Protein AF-A0A355V324-F1 (afdb_monomer)

Solvent-accessible surface area (backbone atoms only — not comparable to full-atom values): 8819 Å² total; per-residue (Å²): 130,44,73,59,43,55,52,51,53,50,52,52,53,50,32,39,50,47,8,51,71,50,12,27,46,55,43,52,47,53,54,57,38,75,69,48,23,53,52,51,34,51,53,48,41,63,72,45,39,69,61,56,54,69,35,65,72,51,44,55,53,45,51,54,54,50,64,74,33,59,90,73,46,76,67,42,47,50,43,55,73,73,41,44,60,59,54,52,48,53,55,50,50,39,50,51,49,45,51,53,50,52,52,55,49,56,54,46,40,64,61,58,65,47,94,41,76,68,46,54,53,50,30,24,54,48,5,23,53,51,31,47,51,50,50,52,52,51,52,51,50,53,52,50,53,41,60,72,70,34,67,71,63,37,55,53,52,52,57,66,42,61,82,39,94,111

Mean predicted aligned error: 7.65 Å

Radius of gyration: 21.64 Å; Cα contacts (8 Å, |Δi|>4): 126; chains: 1; bounding box: 50×42×55 Å

Secondary structure (DSSP, 8-state):
--HHHHHHHHHHHHHHHHHHHHHHHHHHHHHHSHHHHHHHHHHHHHHHHHHHHTSHHHHHHHHHHHHTTTTS-HHHHHHHHTTHHHHHHHHHHHHHHHHHHHHHHHHHHHHHT---HHHHHHHHHHHHHHHHHHHHHHHHHHHHHHHHH-THHHHHHHHHHTT---

Foldseek 3Di:
DAPVQVVVVVLLVVLLVQLLVCFQLNLLCVCCDDPNVLVVLVVCCVVCVVVVCPDPVLVVVLVVVLVVQPPPDPVSVVCVVVVVSSVVSSVVSSVVSSVVSVVVSVVVNVVLPPPDPVSSVNRSVNSSVSSNVVVVVVVVVVLVVQVVVDDPSVVVVVVSCVVPPD

Structure (mmCIF, N/CA/C/O backbone):
data_AF-A0A355V324-F1
#
_entry.id   AF-A0A355V324-F1
#
loop_
_atom_site.group_PDB
_atom_site.id
_atom_site.type_symbol
_atom_site.label_atom_id
_atom_site.label_alt_id
_atom_site.label_comp_id
_atom_site.label_asym_id
_atom_site.label_entity_id
_atom_site.label_seq_id
_atom_site.pdbx_PDB_ins_code
_atom_site.Cartn_x
_atom_site.Cartn_y
_atom_site.Cartn_z
_atom_site.occupancy
_atom_site.B_iso_or_equiv
_atom_site.auth_seq_id
_atom_site.auth_comp_id
_atom_site.auth_asym_id
_atom_site.auth_atom_id
_atom_site.pdbx_PDB_model_num
ATOM 1 N N . MET A 1 1 ? -23.573 -24.117 7.377 1.00 56.84 1 MET A N 1
ATOM 2 C CA . MET A 1 1 ? -22.329 -23.333 7.448 1.00 56.84 1 MET A CA 1
ATOM 3 C C . MET A 1 1 ? -21.167 -24.292 7.349 1.00 56.84 1 MET A C 1
ATOM 5 O O . MET A 1 1 ? -21.035 -25.165 8.202 1.00 56.84 1 MET A O 1
ATOM 9 N N . ILE A 1 2 ? -20.413 -24.191 6.265 1.00 72.75 2 ILE A N 1
ATOM 10 C CA . ILE A 1 2 ? -19.230 -25.010 5.983 1.00 72.75 2 ILE A CA 1
ATOM 11 C C . ILE A 1 2 ? -18.059 -24.482 6.836 1.00 72.75 2 ILE A C 1
ATOM 13 O O . ILE A 1 2 ? -18.138 -23.403 7.424 1.00 72.75 2 ILE A O 1
ATOM 17 N N . THR A 1 3 ? -16.967 -25.239 6.953 1.00 78.88 3 THR A N 1
ATOM 18 C CA . THR A 1 3 ? -15.731 -24.805 7.633 1.00 78.88 3 THR A CA 1
ATOM 19 C C . THR A 1 3 ? -15.233 -23.439 7.146 1.00 78.88 3 THR A C 1
ATOM 21 O O . THR A 1 3 ? -14.775 -22.642 7.962 1.00 78.88 3 THR A O 1
ATOM 24 N N . ALA A 1 4 ? -15.389 -23.137 5.853 1.00 79.50 4 ALA A N 1
ATOM 25 C CA . ALA A 1 4 ? -15.065 -21.841 5.260 1.00 79.50 4 ALA A CA 1
ATOM 26 C C . ALA A 1 4 ? -15.835 -20.675 5.913 1.00 79.50 4 ALA A C 1
ATOM 28 O O . ALA A 1 4 ? -15.221 -19.668 6.265 1.00 79.50 4 ALA A O 1
ATOM 29 N N . ASP A 1 5 ? -17.138 -20.836 6.173 1.00 82.56 5 ASP A N 1
ATOM 30 C CA . ASP A 1 5 ? -17.966 -19.802 6.810 1.00 82.56 5 ASP A CA 1
ATOM 31 C C . ASP A 1 5 ? -17.484 -19.500 8.238 1.00 82.56 5 ASP A C 1
ATOM 33 O O . ASP A 1 5 ? -17.409 -18.344 8.651 1.00 82.56 5 ASP A O 1
ATOM 37 N N . TRP A 1 6 ? -17.113 -20.535 9.001 1.00 86.19 6 TRP A N 1
ATOM 38 C CA . TRP A 1 6 ? -16.581 -20.370 10.359 1.00 86.19 6 TRP A CA 1
ATOM 39 C C . TRP A 1 6 ? -15.217 -19.680 10.373 1.00 86.19 6 TRP A C 1
ATOM 41 O O . TRP A 1 6 ? -14.966 -18.837 11.235 1.00 86.19 6 TRP A O 1
ATOM 51 N N . VAL A 1 7 ? -14.350 -20.001 9.408 1.00 87.00 7 VAL A N 1
ATOM 52 C CA . VAL A 1 7 ? -13.056 -19.325 9.243 1.00 87.00 7 VAL A CA 1
ATOM 53 C C . VAL A 1 7 ? -13.263 -17.856 8.872 1.00 87.00 7 VAL A C 1
ATOM 55 O O . VAL A 1 7 ? -12.624 -16.989 9.468 1.00 87.00 7 VAL A O 1
ATOM 58 N N . ALA A 1 8 ? -14.185 -17.558 7.953 1.00 87.50 8 ALA A N 1
ATOM 59 C CA . ALA A 1 8 ? -14.510 -16.192 7.552 1.00 87.50 8 ALA A CA 1
ATOM 60 C C . ALA A 1 8 ? -15.052 -15.367 8.729 1.00 87.50 8 ALA A C 1
ATOM 62 O O . ALA A 1 8 ? -14.525 -14.294 9.023 1.00 87.50 8 ALA A O 1
ATOM 63 N N . VAL A 1 9 ? -16.040 -15.890 9.464 1.00 91.31 9 VAL A N 1
ATOM 64 C CA . VAL A 1 9 ? -16.595 -15.227 10.658 1.00 91.31 9 VAL A CA 1
ATOM 65 C C . VAL A 1 9 ? -15.519 -15.021 11.725 1.00 91.31 9 VAL A C 1
ATOM 67 O O . VAL A 1 9 ? -15.433 -13.938 12.306 1.00 91.31 9 VAL A O 1
ATOM 70 N N . GLY A 1 10 ? -14.663 -16.022 11.955 1.00 92.56 10 GLY A N 1
ATOM 71 C CA . GLY A 1 10 ? -13.546 -15.925 12.892 1.00 92.56 10 GLY A CA 1
ATOM 72 C C . GLY A 1 10 ? -12.546 -14.830 12.514 1.00 92.56 10 GLY A C 1
ATOM 73 O O . GLY A 1 10 ? -12.170 -14.023 13.365 1.00 92.56 10 GLY A O 1
ATOM 74 N N . LEU A 1 11 ? -12.157 -14.750 11.236 1.00 92.06 11 LEU A N 1
ATOM 75 C CA . LEU A 1 11 ? -11.263 -13.707 10.725 1.00 92.06 11 LEU A CA 1
ATOM 76 C C . LEU A 1 11 ? -11.886 -12.316 10.832 1.00 92.06 11 LEU A C 1
ATOM 78 O O . LEU A 1 11 ? -11.222 -11.388 11.293 1.00 92.06 11 LEU A O 1
ATOM 82 N N . VAL A 1 12 ? -13.159 -12.171 10.461 1.00 93.62 12 VAL A N 1
ATOM 83 C CA . VAL A 1 12 ? -13.884 -10.902 10.592 1.00 93.62 12 VAL A CA 1
ATOM 84 C C . VAL A 1 12 ? -13.916 -10.468 12.056 1.00 93.62 12 VAL A C 1
ATOM 86 O O . VAL A 1 12 ? -13.481 -9.362 12.371 1.00 93.62 12 VAL A O 1
ATOM 89 N N . ALA A 1 13 ? -14.345 -11.339 12.972 1.00 94.31 13 ALA A N 1
ATOM 90 C CA . ALA A 1 13 ? -14.389 -11.023 14.398 1.00 94.31 13 ALA A CA 1
ATOM 91 C C . ALA A 1 13 ? -13.006 -10.631 14.946 1.00 94.31 13 ALA A C 1
ATOM 93 O O . ALA A 1 13 ? -12.885 -9.627 15.652 1.00 94.31 13 ALA A O 1
ATOM 94 N N . LEU A 1 14 ? -11.955 -11.369 14.573 1.00 94.44 14 LEU A N 1
ATOM 95 C CA . LEU A 1 14 ? -10.579 -11.079 14.970 1.00 94.44 14 LEU A CA 1
ATOM 96 C C . LEU A 1 14 ? -10.130 -9.691 14.496 1.00 94.44 14 LEU A C 1
ATOM 98 O O . LEU A 1 14 ? -9.647 -8.898 15.302 1.00 94.44 14 LEU A O 1
ATOM 102 N N . PHE A 1 15 ? -10.299 -9.371 13.212 1.00 93.88 15 PHE A N 1
ATOM 103 C CA . PHE A 1 15 ? -9.863 -8.086 12.657 1.00 93.88 15 PHE A CA 1
ATOM 104 C C . PHE A 1 15 ? -10.665 -6.908 13.216 1.00 93.88 15 PHE A C 1
ATOM 106 O O . PHE A 1 15 ? -10.084 -5.861 13.500 1.00 93.88 15 PHE A O 1
ATOM 113 N N . LEU A 1 16 ? -11.969 -7.075 13.449 1.00 93.31 16 LEU A N 1
ATOM 114 C CA . LEU A 1 16 ? -12.787 -6.042 14.091 1.00 93.31 16 LEU A CA 1
ATOM 115 C C . LEU A 1 16 ? -12.335 -5.789 15.539 1.00 93.31 16 LEU A C 1
ATOM 117 O O . LEU A 1 16 ? -12.204 -4.632 15.945 1.00 93.31 16 LEU A O 1
ATOM 121 N N . LEU A 1 17 ? -12.032 -6.844 16.306 1.00 93.31 17 LEU A N 1
ATOM 122 C CA . LEU A 1 17 ? -11.484 -6.717 17.661 1.00 93.31 17 LEU A CA 1
ATOM 123 C C . LEU A 1 17 ? -10.104 -6.053 17.658 1.00 93.31 17 LEU A C 1
ATOM 125 O O . LEU A 1 17 ? -9.855 -5.155 18.464 1.00 93.31 17 LEU A O 1
ATOM 129 N N . LEU A 1 18 ? -9.226 -6.430 16.726 1.00 91.06 18 LEU A N 1
ATOM 130 C CA . LEU A 1 18 ? -7.929 -5.775 16.547 1.00 91.06 18 LEU A CA 1
ATOM 131 C C . LEU A 1 18 ? -8.098 -4.287 16.220 1.00 91.06 18 LEU A C 1
ATOM 133 O O . LEU A 1 18 ? -7.408 -3.460 16.814 1.00 91.06 18 LEU A O 1
ATOM 137 N N . GLY A 1 19 ? -9.059 -3.930 15.367 1.00 89.50 19 GLY A N 1
ATOM 138 C CA . GLY A 1 19 ? -9.395 -2.540 15.066 1.00 89.50 19 GLY A CA 1
ATOM 139 C C . GLY A 1 19 ? -9.897 -1.754 16.279 1.00 89.50 19 GLY A C 1
ATOM 140 O O . GLY A 1 19 ? -9.465 -0.619 16.489 1.00 89.50 19 GLY A O 1
ATOM 141 N N . LEU A 1 20 ? -10.737 -2.362 17.125 1.00 89.62 20 LEU A N 1
ATOM 142 C CA . LEU A 1 20 ? -11.219 -1.754 18.374 1.00 89.62 20 LEU A CA 1
ATOM 143 C C . LEU A 1 20 ? -10.098 -1.529 19.398 1.00 89.62 20 LEU A C 1
ATOM 145 O O . LEU A 1 20 ? -10.092 -0.503 20.084 1.00 89.62 20 LEU A O 1
ATOM 149 N N . ILE A 1 21 ? -9.183 -2.493 19.533 1.00 88.44 21 ILE A N 1
ATOM 150 C CA . ILE A 1 21 ? -8.107 -2.469 20.536 1.00 88.44 21 ILE A CA 1
ATOM 151 C C . ILE A 1 21 ? -6.963 -1.558 20.087 1.00 88.44 21 ILE A C 1
ATOM 153 O O . ILE A 1 21 ? -6.483 -0.732 20.866 1.00 88.44 21 ILE A O 1
ATOM 157 N N . ALA A 1 22 ? -6.514 -1.695 18.839 1.00 87.38 22 ALA A N 1
ATOM 158 C CA . ALA A 1 22 ? -5.426 -0.890 18.301 1.00 87.38 22 ALA A CA 1
ATOM 159 C C . ALA A 1 22 ? -5.867 0.564 18.075 1.00 87.38 22 ALA A C 1
ATOM 161 O O . ALA A 1 22 ? -5.101 1.494 18.343 1.00 87.38 22 ALA A O 1
ATOM 162 N N . GLY A 1 23 ? -7.102 0.764 17.607 1.00 86.25 23 GLY A N 1
ATOM 163 C CA . GLY A 1 23 ? -7.561 2.047 17.092 1.00 86.25 23 GLY A CA 1
ATOM 164 C C . GLY A 1 23 ? -6.866 2.436 15.780 1.00 86.25 23 GLY A C 1
ATOM 165 O O . GLY A 1 23 ? -5.948 1.771 15.295 1.00 86.25 23 GLY A O 1
ATOM 166 N N . PHE A 1 24 ? -7.307 3.545 15.201 1.00 84.81 24 PHE A N 1
ATOM 167 C CA . PHE A 1 24 ? -6.859 4.058 13.912 1.00 84.81 24 PHE A CA 1
ATOM 168 C C . PHE A 1 24 ? -5.401 4.511 13.925 1.00 84.81 24 PHE A C 1
ATOM 170 O O . PHE A 1 24 ? -4.623 4.051 13.098 1.00 84.81 24 PHE A O 1
ATOM 177 N N . GLY A 1 25 ? -4.993 5.357 14.875 1.00 80.62 25 GLY A N 1
ATOM 178 C CA . GLY A 1 25 ? -3.637 5.917 14.895 1.00 80.62 25 GLY A CA 1
ATOM 179 C C . GLY A 1 25 ? -2.544 4.851 15.027 1.00 80.62 25 GLY A C 1
ATOM 180 O O . GLY A 1 25 ? -1.582 4.835 14.254 1.00 80.62 25 GLY A O 1
ATOM 181 N N . ARG A 1 26 ? -2.698 3.907 15.971 1.00 82.50 26 ARG A N 1
ATOM 182 C CA . ARG A 1 26 ? -1.733 2.802 16.134 1.00 82.50 26 ARG A CA 1
ATOM 183 C C . ARG A 1 26 ? -1.847 1.779 15.009 1.00 82.50 26 ARG A C 1
ATOM 185 O O . ARG A 1 26 ? -0.813 1.303 14.551 1.00 82.50 26 ARG A O 1
ATOM 192 N N . GLY A 1 27 ? -3.064 1.474 14.551 1.00 84.31 27 GLY A N 1
ATOM 193 C CA . GLY A 1 27 ? -3.297 0.586 13.412 1.00 84.31 27 GLY A CA 1
ATOM 194 C C . GLY A 1 27 ? -2.612 1.091 12.147 1.00 84.31 27 GLY A C 1
ATOM 195 O O . GLY A 1 27 ? -1.829 0.373 11.532 1.00 84.31 27 GLY A O 1
ATOM 196 N N . LEU A 1 28 ? -2.809 2.366 11.810 1.00 82.31 28 LEU A N 1
ATOM 197 C CA . LEU A 1 28 ? -2.179 2.980 10.651 1.00 82.31 28 LEU A CA 1
ATOM 198 C C . LEU A 1 28 ? -0.656 2.981 10.789 1.00 82.31 28 LEU A C 1
ATOM 200 O O . LEU A 1 28 ? 0.034 2.611 9.842 1.00 82.31 28 LEU A O 1
ATOM 204 N N . LYS A 1 29 ? -0.116 3.317 11.970 1.00 79.31 29 LYS A N 1
ATOM 205 C CA . LYS A 1 29 ? 1.328 3.220 12.234 1.00 79.31 29 LYS A CA 1
ATOM 206 C C . LYS A 1 29 ? 1.843 1.795 12.022 1.00 79.31 29 LYS A C 1
ATOM 208 O O . LYS A 1 29 ? 2.904 1.629 11.435 1.00 79.31 29 LYS A O 1
ATOM 213 N N . PHE A 1 30 ? 1.116 0.772 12.462 1.00 82.69 30 PHE A N 1
ATOM 214 C CA . PHE A 1 30 ? 1.503 -0.622 12.246 1.00 82.69 30 PHE A CA 1
ATOM 215 C C . PHE A 1 30 ? 1.580 -0.965 10.752 1.00 82.69 30 PHE A C 1
ATOM 217 O O . PHE A 1 30 ? 2.636 -1.383 10.289 1.00 82.69 30 PHE A O 1
ATOM 224 N N . PHE A 1 31 ? 0.521 -0.691 9.983 1.00 78.94 31 PHE A N 1
ATOM 225 C CA . PHE A 1 31 ? 0.494 -0.982 8.544 1.00 78.94 31 PHE A CA 1
ATOM 226 C C . PHE A 1 31 ? 1.554 -0.213 7.751 1.00 78.94 31 PHE A C 1
ATOM 228 O O . PHE A 1 31 ? 2.051 -0.692 6.740 1.00 78.94 31 PHE A O 1
ATOM 235 N N . THR A 1 32 ? 1.927 0.978 8.204 1.00 76.81 32 THR A N 1
ATOM 236 C CA . THR A 1 32 ? 2.808 1.873 7.443 1.00 76.81 32 THR A CA 1
ATOM 237 C C . THR A 1 32 ? 4.254 1.913 7.926 1.00 76.81 32 THR A C 1
ATOM 239 O O . THR A 1 32 ? 5.102 2.494 7.236 1.00 76.81 32 THR A O 1
ATOM 242 N N . SER A 1 33 ? 4.553 1.292 9.070 1.00 74.69 33 SER A N 1
ATOM 243 C CA . SER A 1 33 ? 5.902 1.199 9.630 1.00 74.69 33 SER A CA 1
ATOM 244 C C . SER A 1 33 ? 6.585 -0.124 9.284 1.00 74.69 33 SER A C 1
ATOM 246 O O . SER A 1 33 ? 5.945 -1.130 8.974 1.00 74.69 33 SER A O 1
ATOM 248 N N . GLY A 1 34 ? 7.920 -0.103 9.323 1.00 79.12 34 GLY A N 1
ATOM 249 C CA . GLY A 1 34 ? 8.759 -1.281 9.119 1.00 79.12 34 GLY A CA 1
ATOM 250 C C . GLY A 1 34 ? 8.519 -1.986 7.782 1.00 79.12 34 GLY A C 1
ATOM 251 O O . GLY A 1 34 ? 8.327 -1.351 6.743 1.00 79.12 34 GLY A O 1
ATOM 252 N N . ILE A 1 35 ? 8.542 -3.319 7.834 1.00 83.56 35 ILE A N 1
ATOM 253 C CA . ILE A 1 35 ? 8.449 -4.202 6.664 1.00 83.56 35 ILE A CA 1
ATOM 254 C C . ILE A 1 35 ? 7.056 -4.137 6.019 1.00 83.56 35 ILE A C 1
ATOM 256 O O . ILE A 1 35 ? 6.952 -4.137 4.795 1.00 83.56 35 ILE A O 1
ATOM 260 N N . PHE A 1 36 ? 5.985 -4.009 6.811 1.00 81.31 36 PHE A N 1
ATOM 261 C CA . PHE A 1 36 ? 4.620 -3.921 6.279 1.00 81.31 36 PHE A CA 1
ATOM 262 C C . PHE A 1 36 ? 4.435 -2.693 5.391 1.00 81.31 36 PHE A C 1
ATOM 264 O O . PHE A 1 36 ? 3.920 -2.819 4.284 1.00 81.31 36 PHE A O 1
ATOM 271 N N . GLY A 1 37 ? 4.942 -1.531 5.813 1.00 82.81 37 GLY A N 1
ATOM 272 C CA . GLY A 1 37 ? 4.879 -0.323 4.991 1.00 82.81 37 GLY A CA 1
ATOM 273 C C . GLY A 1 37 ? 5.587 -0.499 3.647 1.00 82.81 37 GLY A C 1
ATOM 274 O O . GLY A 1 37 ? 5.068 -0.078 2.614 1.00 82.81 37 GLY A O 1
ATOM 275 N N . PHE A 1 38 ? 6.748 -1.158 3.651 1.00 87.38 38 PHE A N 1
ATOM 276 C CA . PHE A 1 38 ? 7.494 -1.479 2.435 1.00 87.38 38 PHE A CA 1
ATOM 277 C C . PHE A 1 38 ? 6.688 -2.390 1.496 1.00 87.38 38 PHE A C 1
ATOM 279 O O . PHE A 1 38 ? 6.520 -2.057 0.323 1.00 87.38 38 PHE A O 1
ATOM 286 N N . ILE A 1 39 ? 6.115 -3.479 2.021 1.00 88.19 39 ILE A N 1
ATOM 287 C CA . ILE A 1 39 ? 5.276 -4.409 1.250 1.00 88.19 39 ILE A CA 1
ATOM 288 C C . ILE A 1 39 ? 4.053 -3.691 0.670 1.00 88.19 39 ILE A C 1
ATOM 290 O O . ILE A 1 39 ? 3.770 -3.835 -0.516 1.00 88.19 39 ILE A O 1
ATOM 294 N N . ILE A 1 40 ? 3.354 -2.873 1.464 1.00 86.25 40 ILE A N 1
ATOM 295 C CA . ILE A 1 40 ? 2.185 -2.117 0.995 1.00 86.25 40 ILE A CA 1
ATOM 296 C C . ILE A 1 40 ? 2.567 -1.177 -0.151 1.00 86.25 40 ILE A C 1
ATO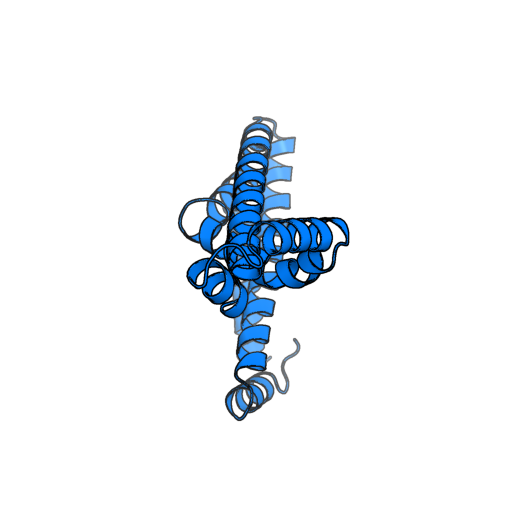M 298 O O . ILE A 1 40 ? 1.840 -1.107 -1.137 1.00 86.25 40 ILE A O 1
ATOM 302 N N . SER A 1 41 ? 3.714 -0.494 -0.073 1.00 89.19 41 SER A N 1
ATOM 303 C CA . SER A 1 41 ? 4.185 0.331 -1.191 1.00 89.19 41 SER A CA 1
ATOM 304 C C . SER A 1 41 ? 4.420 -0.489 -2.457 1.00 89.19 41 SER A C 1
ATOM 306 O O . SER A 1 41 ? 4.033 -0.035 -3.530 1.00 89.19 41 SER A O 1
ATOM 308 N N . ILE A 1 42 ? 5.010 -1.687 -2.354 1.00 90.75 42 ILE A N 1
ATOM 309 C CA . ILE A 1 42 ? 5.195 -2.578 -3.512 1.00 90.75 42 ILE A CA 1
ATOM 310 C C . ILE A 1 42 ? 3.841 -2.957 -4.105 1.00 90.75 42 ILE A C 1
ATOM 312 O O . ILE A 1 42 ? 3.646 -2.823 -5.308 1.00 90.75 42 ILE A O 1
ATOM 316 N N . VAL A 1 43 ? 2.900 -3.387 -3.264 1.00 87.94 43 VAL A N 1
ATOM 317 C CA . VAL A 1 43 ? 1.551 -3.781 -3.685 1.00 87.94 43 VAL A CA 1
ATOM 318 C C . VAL A 1 43 ? 0.836 -2.621 -4.385 1.00 87.94 43 VAL A C 1
ATOM 320 O O . VAL A 1 43 ? 0.282 -2.803 -5.466 1.00 87.94 43 VAL A O 1
ATOM 323 N N . ILE A 1 44 ? 0.902 -1.409 -3.826 1.00 88.31 44 ILE A N 1
ATOM 324 C CA . ILE A 1 44 ? 0.335 -0.208 -4.453 1.00 88.31 44 ILE A CA 1
ATOM 325 C C . ILE A 1 44 ? 1.013 0.065 -5.799 1.00 88.31 44 ILE A C 1
ATOM 327 O O . ILE A 1 44 ? 0.322 0.314 -6.782 1.00 88.31 44 ILE A O 1
ATOM 331 N N . CYS A 1 45 ? 2.342 -0.015 -5.881 1.00 92.69 45 CYS A N 1
ATOM 332 C CA . CYS A 1 45 ? 3.056 0.183 -7.144 1.00 92.69 45 CYS A CA 1
ATOM 333 C C . CYS A 1 45 ? 2.685 -0.876 -8.183 1.00 92.69 45 CYS A C 1
ATOM 335 O O . CYS A 1 45 ? 2.535 -0.540 -9.350 1.00 92.69 45 CYS A O 1
ATOM 337 N N . TYR A 1 46 ? 2.486 -2.128 -7.775 1.00 89.94 46 TYR A N 1
ATOM 338 C CA . TYR A 1 46 ? 2.064 -3.204 -8.664 1.00 89.94 46 TYR A CA 1
ATOM 339 C C . TYR A 1 46 ? 0.660 -2.952 -9.235 1.00 89.94 46 TYR A C 1
ATOM 341 O O . TYR A 1 46 ? 0.480 -2.962 -10.450 1.00 89.94 46 TYR A O 1
ATOM 349 N N . PHE A 1 47 ? -0.325 -2.658 -8.380 1.00 88.69 47 PHE A N 1
ATOM 350 C CA . PHE A 1 47 ? -1.712 -2.471 -8.820 1.00 88.69 47 PHE A CA 1
ATOM 351 C C . PHE A 1 47 ? -1.952 -1.136 -9.537 1.00 88.69 47 PHE A C 1
ATOM 353 O O . PHE A 1 47 ? -2.684 -1.089 -10.524 1.00 88.69 47 PHE A O 1
ATOM 360 N N . PHE A 1 48 ? -1.342 -0.047 -9.064 1.00 89.50 48 PHE A N 1
ATOM 361 C CA . PHE A 1 48 ? -1.565 1.29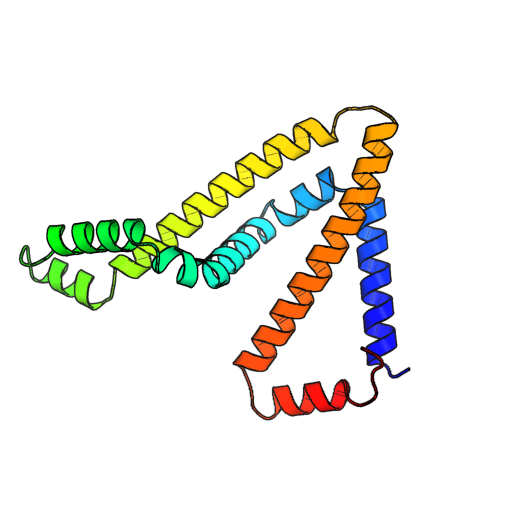4 -9.614 1.00 89.50 48 PHE A CA 1
ATOM 362 C C . PHE A 1 48 ? -0.507 1.725 -10.632 1.00 89.50 48 PHE A C 1
ATOM 364 O O . PHE A 1 48 ? -0.766 2.646 -11.405 1.00 89.50 48 PHE A O 1
ATOM 371 N N . GLY A 1 49 ? 0.657 1.073 -10.688 1.00 90.50 49 GLY A N 1
ATOM 372 C CA . GLY A 1 49 ? 1.739 1.444 -11.605 1.00 90.50 49 GLY A CA 1
ATOM 373 C C . GLY A 1 49 ? 1.320 1.354 -13.066 1.00 90.50 49 GLY A C 1
ATOM 374 O O . GLY A 1 49 ? 1.508 2.299 -13.819 1.00 90.50 49 GLY A O 1
ATOM 375 N N . GLY A 1 50 ? 0.618 0.292 -13.464 1.00 90.06 50 GLY A N 1
ATOM 376 C CA . GLY A 1 50 ? 0.089 0.195 -14.830 1.00 90.06 50 GLY A CA 1
ATOM 377 C C . GLY A 1 50 ? -0.904 1.311 -15.189 1.00 90.06 50 GLY A C 1
ATOM 378 O O . GLY A 1 50 ? -0.963 1.732 -16.343 1.00 90.06 50 GLY A O 1
ATOM 379 N N . LEU A 1 51 ? -1.667 1.817 -14.215 1.00 91.69 51 LEU A N 1
ATOM 380 C CA . LEU A 1 51 ? -2.610 2.920 -14.418 1.00 91.69 51 LEU A CA 1
ATOM 381 C C . LEU A 1 51 ? -1.875 4.257 -14.546 1.00 91.69 51 LEU A C 1
ATOM 383 O O . LEU A 1 51 ? -2.131 5.004 -15.485 1.00 91.69 51 LEU A O 1
ATOM 387 N N . ILE A 1 52 ? -0.935 4.532 -13.640 1.00 92.19 52 ILE A N 1
ATOM 388 C CA . ILE A 1 52 ? -0.154 5.776 -13.624 1.00 92.19 52 ILE A CA 1
ATOM 389 C C . ILE A 1 52 ? 0.761 5.856 -14.851 1.00 92.19 52 ILE A C 1
ATOM 391 O O . ILE A 1 52 ? 0.927 6.929 -15.422 1.00 92.19 52 ILE A O 1
ATOM 395 N N . TYR A 1 53 ? 1.312 4.725 -15.298 1.00 92.25 53 TYR A N 1
ATOM 396 C CA . TYR A 1 53 ? 2.120 4.637 -16.513 1.00 92.25 53 TYR A CA 1
ATOM 397 C C . TYR A 1 53 ? 1.369 5.160 -17.742 1.00 92.25 53 TYR A C 1
ATOM 399 O O . TYR A 1 53 ? 1.973 5.781 -18.606 1.00 92.25 53 TYR A O 1
ATOM 407 N N . LYS A 1 54 ? 0.046 4.975 -17.820 1.00 91.62 54 LYS A N 1
ATOM 408 C CA . LYS A 1 54 ? -0.768 5.426 -18.962 1.00 91.62 54 LYS A CA 1
ATOM 409 C C . LYS A 1 54 ? -1.013 6.934 -19.000 1.00 91.62 54 LYS A C 1
ATOM 411 O O . LYS A 1 54 ? -1.600 7.416 -19.965 1.00 91.62 54 LYS A O 1
ATOM 416 N N . PHE A 1 55 ? -0.617 7.685 -17.975 1.00 93.19 55 PHE A N 1
ATOM 417 C CA . PHE A 1 55 ? -0.777 9.134 -17.992 1.00 93.19 55 PHE A CA 1
ATOM 418 C C . PHE A 1 55 ? 0.183 9.773 -18.990 1.00 93.19 55 PHE A C 1
ATOM 420 O O . PHE A 1 55 ? 1.377 9.482 -18.996 1.00 93.19 55 PHE A O 1
ATOM 427 N N . GLU A 1 56 ? -0.342 10.694 -19.796 1.00 92.62 56 GLU A N 1
ATOM 428 C CA . GLU A 1 56 ? 0.401 11.343 -20.879 1.00 92.62 56 GLU A CA 1
ATOM 429 C C . GLU A 1 56 ? 1.681 12.023 -20.374 1.00 92.62 56 GLU A C 1
ATOM 431 O O . GLU A 1 56 ? 2.754 11.849 -20.939 1.00 92.62 56 GLU A O 1
ATOM 436 N N . PHE A 1 57 ? 1.599 12.703 -19.229 1.00 92.62 57 PHE A N 1
ATOM 437 C CA . PHE A 1 57 ? 2.755 13.315 -18.575 1.00 92.62 57 PHE A CA 1
ATOM 438 C C . PHE A 1 57 ? 3.872 12.309 -18.246 1.00 92.62 57 PHE A C 1
ATOM 440 O O . PHE A 1 57 ? 5.052 12.623 -18.387 1.00 92.62 57 PHE A O 1
ATOM 447 N N . VAL A 1 58 ? 3.513 11.097 -17.806 1.00 92.00 58 VAL A N 1
ATOM 448 C CA . VAL A 1 58 ? 4.485 10.054 -17.449 1.00 92.00 58 VAL A CA 1
ATOM 449 C C . VAL A 1 58 ? 5.146 9.501 -18.706 1.00 92.00 58 VAL A C 1
ATOM 451 O O . VAL A 1 58 ? 6.368 9.389 -18.740 1.00 92.00 58 VAL A O 1
ATOM 454 N N . GLN A 1 59 ? 4.361 9.227 -19.750 1.00 93.56 59 GLN A N 1
ATOM 455 C CA . GLN A 1 59 ? 4.882 8.785 -21.046 1.00 93.56 59 GLN A CA 1
ATOM 456 C C . GLN A 1 59 ? 5.861 9.807 -21.630 1.00 93.56 59 GLN A C 1
ATOM 458 O O . GLN A 1 59 ? 6.993 9.454 -21.944 1.00 93.56 59 GLN A O 1
ATOM 463 N N . GLN A 1 60 ? 5.493 11.092 -21.645 1.00 93.94 60 GLN A N 1
ATOM 464 C CA . GLN A 1 60 ? 6.364 12.163 -22.141 1.00 93.94 60 GLN A CA 1
ATOM 465 C C . GLN A 1 60 ? 7.689 12.266 -21.366 1.00 93.94 60 GLN A C 1
ATOM 467 O O . GLN A 1 60 ? 8.728 12.587 -21.944 1.00 93.94 60 GLN A O 1
ATOM 472 N N . LEU A 1 61 ? 7.684 12.024 -20.050 1.00 92.81 61 LEU A N 1
ATOM 473 C CA . LEU A 1 61 ? 8.916 12.002 -19.255 1.00 92.81 61 LEU A CA 1
ATOM 474 C C . LEU A 1 61 ? 9.817 10.818 -19.619 1.00 92.81 61 LEU A C 1
ATOM 476 O O . LEU A 1 61 ? 11.033 10.990 -19.710 1.00 92.81 61 LEU A O 1
ATOM 480 N N . LEU A 1 62 ? 9.235 9.639 -19.840 1.00 92.62 62 LEU A N 1
ATOM 481 C CA . LEU A 1 62 ? 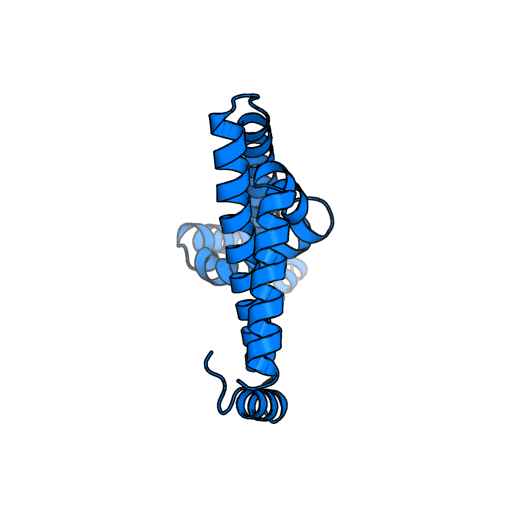9.982 8.445 -20.235 1.00 92.62 62 LEU A CA 1
ATOM 482 C C . LEU A 1 62 ? 10.547 8.582 -21.650 1.00 92.62 62 LEU A C 1
ATOM 484 O O . LEU A 1 62 ? 11.721 8.295 -21.863 1.00 92.62 62 LEU A O 1
ATOM 488 N N . GLU A 1 63 ? 9.767 9.123 -22.582 1.00 92.81 63 GLU A N 1
ATOM 489 C CA . GLU A 1 63 ? 10.217 9.431 -23.942 1.00 92.81 63 GLU A CA 1
ATOM 490 C C . GLU A 1 63 ? 11.388 10.416 -23.942 1.00 92.81 63 GLU A C 1
ATOM 492 O O . GLU A 1 63 ? 12.397 10.177 -24.602 1.00 92.81 63 GLU A O 1
ATOM 497 N N . LYS A 1 64 ? 11.320 11.488 -23.139 1.00 92.31 64 LYS A N 1
ATOM 498 C CA . LYS A 1 64 ? 12.444 12.428 -22.978 1.00 92.31 64 LYS A CA 1
ATOM 499 C C . LYS A 1 64 ? 13.696 11.753 -22.428 1.00 92.31 64 LYS A C 1
ATOM 501 O O . LYS A 1 64 ? 14.805 12.131 -22.801 1.00 92.31 64 LYS A O 1
ATOM 506 N N . MET A 1 65 ? 13.534 10.778 -21.536 1.00 88.50 65 MET A N 1
ATOM 507 C CA . MET A 1 65 ? 14.656 10.026 -20.985 1.00 88.50 65 MET A CA 1
ATOM 508 C C . MET A 1 65 ? 15.297 9.122 -22.048 1.00 88.50 65 MET A C 1
ATOM 510 O O . MET A 1 65 ? 16.520 9.112 -22.166 1.00 88.50 65 MET A O 1
ATOM 514 N N . ILE A 1 66 ? 14.487 8.413 -22.843 1.00 90.25 66 ILE A N 1
ATOM 515 C CA . ILE A 1 66 ? 14.958 7.575 -23.957 1.00 90.25 66 ILE A CA 1
ATOM 516 C C . ILE A 1 66 ? 15.674 8.442 -24.999 1.00 90.25 66 ILE A C 1
ATOM 518 O O . ILE A 1 66 ? 16.827 8.172 -25.324 1.00 90.25 66 ILE A O 1
ATOM 522 N N . ALA A 1 67 ? 15.056 9.546 -25.424 1.00 90.38 67 ALA A N 1
ATOM 523 C CA . ALA A 1 67 ? 15.636 10.480 -26.390 1.00 90.38 67 ALA A CA 1
ATOM 524 C C . ALA A 1 67 ? 16.968 11.091 -25.911 1.00 90.38 67 ALA A C 1
ATOM 526 O O . ALA A 1 67 ? 17.836 11.421 -26.713 1.00 90.38 67 ALA A O 1
ATOM 527 N N . ALA A 1 68 ? 17.167 11.238 -24.596 1.00 87.62 68 ALA A N 1
ATOM 528 C CA . ALA A 1 68 ? 18.427 11.724 -24.034 1.00 87.62 68 ALA A CA 1
ATOM 529 C C . ALA A 1 68 ? 19.569 10.686 -24.068 1.00 87.62 68 ALA A C 1
ATOM 531 O O . ALA A 1 68 ? 20.730 11.057 -23.841 1.00 87.62 68 ALA A O 1
ATOM 532 N N . MET A 1 69 ? 19.253 9.410 -24.302 1.00 84.44 69 MET A N 1
ATOM 533 C CA . MET A 1 69 ? 20.191 8.282 -24.325 1.00 84.44 69 MET A CA 1
ATOM 534 C C . MET A 1 69 ? 20.411 7.711 -25.729 1.00 84.44 69 MET A C 1
ATOM 536 O O . MET A 1 69 ? 21.491 7.184 -25.993 1.00 84.44 69 MET A O 1
ATOM 540 N N . GLU A 1 70 ? 19.423 7.838 -26.610 1.00 87.94 70 GLU A N 1
ATOM 541 C CA . GLU A 1 70 ? 19.448 7.296 -27.966 1.00 87.94 70 GLU A CA 1
ATOM 542 C C . GLU A 1 70 ? 20.650 7.813 -28.774 1.00 87.94 70 GLU A C 1
ATOM 544 O O . GLU A 1 70 ? 20.949 9.011 -28.793 1.00 87.94 70 GLU A O 1
ATOM 549 N N . GLY A 1 71 ? 21.379 6.896 -29.419 1.00 80.00 71 GLY A N 1
ATOM 550 C CA . GLY A 1 71 ? 22.455 7.234 -30.354 1.00 80.00 71 GLY A CA 1
ATOM 551 C C . GLY A 1 71 ? 23.720 7.818 -29.717 1.00 80.00 71 GLY A C 1
ATOM 552 O O . GLY A 1 71 ? 24.611 8.271 -30.437 1.00 80.00 71 GLY A O 1
ATOM 553 N N . LYS A 1 72 ? 23.834 7.817 -28.380 1.00 84.31 72 LYS A N 1
ATOM 554 C CA . LYS A 1 72 ? 25.035 8.317 -27.692 1.00 84.31 72 LYS A CA 1
ATOM 555 C C . LYS A 1 72 ? 26.200 7.340 -27.718 1.00 84.31 72 LYS A C 1
ATOM 557 O O . LYS A 1 72 ? 27.316 7.777 -27.957 1.00 84.31 72 LYS A O 1
ATOM 562 N N . ASN A 1 73 ? 25.965 6.071 -27.384 1.00 87.12 73 ASN A N 1
ATOM 563 C CA . ASN A 1 73 ? 26.972 5.009 -27.280 1.00 87.12 73 ASN A CA 1
ATOM 564 C C . ASN A 1 73 ? 26.264 3.646 -27.204 1.00 87.12 73 ASN A C 1
ATOM 566 O O . ASN A 1 73 ? 25.184 3.561 -26.624 1.00 87.12 73 ASN A O 1
ATOM 570 N N . GLY A 1 74 ? 26.919 2.562 -27.636 1.00 83.94 74 GLY A N 1
ATOM 571 C CA . GLY A 1 74 ? 26.318 1.214 -27.630 1.00 83.94 74 GLY A CA 1
ATOM 572 C C . GLY A 1 74 ? 25.885 0.691 -26.248 1.00 83.94 74 GLY A C 1
ATOM 573 O O . GLY A 1 74 ? 25.008 -0.162 -26.155 1.00 83.94 74 GLY A O 1
ATOM 574 N N . PHE A 1 75 ? 26.440 1.230 -25.156 1.00 85.81 75 PHE A N 1
ATOM 575 C CA . PHE A 1 75 ? 25.950 0.947 -23.802 1.00 85.81 75 PHE A CA 1
ATOM 576 C C . PHE A 1 75 ? 24.591 1.608 -23.516 1.00 85.81 75 PHE A C 1
ATOM 578 O O . PHE A 1 75 ? 23.748 1.004 -22.865 1.00 85.81 75 PHE A O 1
ATOM 585 N N . CYS A 1 76 ? 24.351 2.827 -24.009 1.00 83.12 76 CYS A N 1
ATOM 586 C CA . CYS A 1 76 ? 23.059 3.501 -23.862 1.00 83.12 76 CYS A CA 1
ATOM 587 C C . CYS A 1 76 ? 21.963 2.783 -24.654 1.00 83.12 76 CYS A C 1
ATOM 589 O O . CYS A 1 76 ? 20.865 2.611 -24.133 1.00 83.12 76 CYS A O 1
ATOM 591 N N . ASP A 1 77 ? 22.282 2.293 -25.850 1.00 84.94 77 ASP A N 1
ATOM 592 C CA . ASP A 1 77 ? 21.333 1.524 -26.660 1.00 84.94 77 ASP A CA 1
ATOM 593 C C . ASP A 1 77 ? 20.974 0.191 -25.979 1.00 84.94 77 ASP A C 1
ATOM 595 O O . ASP A 1 77 ? 19.805 -0.182 -25.920 1.00 84.94 77 ASP A O 1
ATOM 599 N N . PHE A 1 78 ? 21.950 -0.473 -25.344 1.00 88.69 78 PHE A N 1
ATOM 600 C CA . PHE A 1 78 ? 21.693 -1.645 -24.500 1.00 88.69 78 PHE A CA 1
ATOM 601 C C . PHE A 1 78 ? 20.774 -1.328 -23.307 1.00 88.69 78 PHE A C 1
ATOM 603 O O . PHE A 1 78 ? 19.876 -2.107 -22.993 1.00 88.69 78 PHE A O 1
ATOM 610 N N . LEU A 1 79 ? 20.965 -0.180 -22.643 1.00 87.19 79 LEU A N 1
ATOM 611 C CA . LEU A 1 79 ? 20.099 0.242 -21.534 1.00 87.19 79 LEU A CA 1
ATOM 612 C C . LEU A 1 79 ? 18.653 0.510 -21.984 1.00 87.19 79 LEU A C 1
ATOM 614 O O . LEU A 1 79 ? 17.715 0.248 -21.228 1.00 87.19 79 LEU A O 1
ATOM 618 N N . ILE A 1 80 ? 18.460 1.017 -23.202 1.00 88.62 80 ILE A N 1
ATOM 619 C CA . ILE A 1 80 ? 17.126 1.197 -23.787 1.00 88.62 80 ILE A CA 1
ATOM 620 C C . ILE A 1 80 ? 16.487 -0.171 -24.073 1.00 88.62 80 ILE A C 1
ATOM 622 O O . ILE A 1 80 ? 15.320 -0.377 -23.736 1.00 88.62 80 ILE A O 1
ATOM 626 N N . ASP A 1 81 ? 17.251 -1.122 -24.615 1.00 88.25 81 ASP A N 1
ATOM 627 C CA . ASP A 1 81 ? 16.762 -2.459 -24.981 1.00 88.25 81 ASP A CA 1
ATOM 628 C C . ASP A 1 81 ? 16.248 -3.257 -23.767 1.00 88.25 81 ASP A C 1
ATOM 630 O O . ASP A 1 81 ? 15.173 -3.858 -23.804 1.00 88.25 81 ASP A O 1
ATOM 634 N N . ILE A 1 82 ? 16.935 -3.164 -22.622 1.00 91.19 82 ILE A N 1
ATOM 635 C CA . ILE A 1 82 ? 16.481 -3.786 -21.362 1.00 91.19 82 ILE A CA 1
ATOM 636 C C . ILE A 1 82 ? 15.308 -3.052 -20.688 1.00 91.19 82 ILE A C 1
ATOM 638 O O . ILE A 1 82 ? 14.931 -3.407 -19.569 1.00 91.19 82 ILE A O 1
ATOM 642 N N . ARG A 1 83 ? 14.741 -2.021 -21.328 1.00 89.88 83 ARG A N 1
ATOM 643 C CA . ARG A 1 83 ? 13.655 -1.190 -20.787 1.00 89.88 83 ARG A CA 1
ATOM 644 C C . ARG A 1 83 ? 14.010 -0.552 -19.441 1.00 89.88 83 ARG A C 1
ATOM 646 O O . ARG A 1 83 ? 13.226 -0.581 -18.485 1.00 89.88 83 ARG A O 1
ATOM 653 N N . LEU A 1 84 ? 15.206 0.044 -19.350 1.00 90.12 84 LEU A N 1
ATOM 654 C CA . LEU A 1 84 ? 15.638 0.776 -18.152 1.00 90.12 84 LEU A CA 1
ATOM 655 C C . LEU A 1 84 ? 14.648 1.897 -17.785 1.00 90.12 84 LEU A C 1
ATOM 657 O O . LEU A 1 84 ? 14.471 2.190 -16.606 1.00 90.12 84 LEU A O 1
ATOM 661 N N . ASP A 1 85 ? 13.956 2.476 -18.769 1.00 88.06 85 ASP A N 1
ATOM 662 C CA . ASP A 1 85 ? 12.853 3.424 -18.579 1.00 88.06 85 ASP A CA 1
ATOM 663 C C . ASP A 1 85 ? 11.787 2.901 -17.620 1.00 88.06 85 ASP A C 1
ATOM 665 O O . ASP A 1 85 ? 11.395 3.593 -16.678 1.00 88.06 85 ASP A O 1
ATOM 669 N N . LEU A 1 86 ? 11.381 1.647 -17.795 1.00 90.62 86 LEU A N 1
ATOM 670 C CA . LEU A 1 86 ? 10.366 1.012 -16.972 1.00 90.62 86 LEU A CA 1
ATOM 671 C C . LEU A 1 86 ? 10.900 0.706 -15.565 1.00 90.62 86 LEU A C 1
ATOM 673 O O . LEU A 1 86 ? 10.181 0.873 -14.579 1.00 90.62 86 LEU A O 1
ATOM 677 N N . VAL A 1 87 ? 12.175 0.329 -15.444 1.00 91.19 87 VAL A N 1
ATOM 678 C CA . VAL A 1 87 ? 12.832 0.119 -14.141 1.00 91.19 87 VAL A CA 1
ATOM 679 C C . VAL A 1 87 ? 12.903 1.429 -13.353 1.00 91.19 87 VAL A C 1
ATOM 681 O O . VAL A 1 87 ? 12.479 1.488 -12.197 1.00 91.19 87 VAL A O 1
ATOM 684 N N . VAL A 1 88 ? 13.388 2.499 -13.987 1.00 92.25 88 VAL A N 1
ATOM 685 C CA . VAL A 1 88 ? 13.486 3.839 -13.393 1.00 92.25 88 VAL A CA 1
ATOM 686 C C . VAL A 1 88 ? 12.100 4.349 -13.004 1.00 92.25 88 VAL A C 1
ATOM 688 O O . VAL A 1 88 ? 11.931 4.872 -11.901 1.00 92.25 88 VAL A O 1
ATOM 691 N N . TYR A 1 89 ? 11.095 4.132 -13.858 1.00 94.50 89 TYR A N 1
ATOM 692 C CA . TYR A 1 89 ? 9.699 4.456 -13.578 1.00 94.50 89 TYR A CA 1
ATOM 693 C C . TYR A 1 89 ? 9.205 3.821 -12.271 1.00 94.50 89 TYR A C 1
ATOM 695 O O . TYR A 1 89 ? 8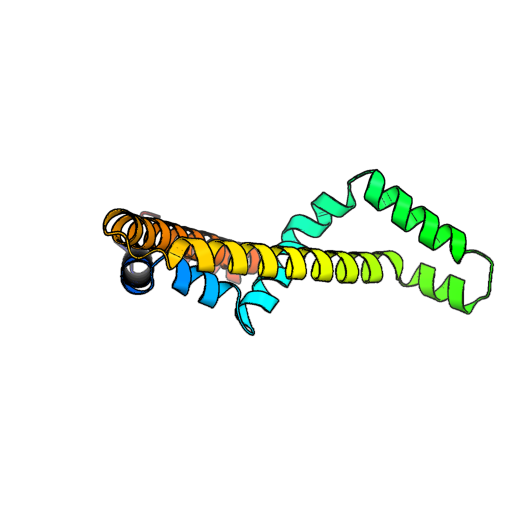.717 4.533 -11.391 1.00 94.50 89 TYR A O 1
ATOM 703 N N . TYR A 1 90 ? 9.361 2.503 -12.102 1.00 93.50 90 TYR A N 1
ATOM 704 C CA . TYR A 1 90 ? 8.883 1.817 -10.898 1.00 93.50 90 TYR A CA 1
ATOM 705 C C . TYR A 1 90 ? 9.671 2.201 -9.641 1.00 93.50 90 TYR A C 1
ATOM 707 O O . TYR A 1 90 ? 9.075 2.311 -8.568 1.00 93.50 90 TYR A O 1
ATOM 715 N N . ILE A 1 91 ? 10.975 2.471 -9.753 1.00 93.38 91 ILE A N 1
ATOM 716 C CA . ILE A 1 91 ? 11.783 2.979 -8.632 1.00 93.38 91 ILE A CA 1
ATOM 717 C C . ILE A 1 91 ? 11.304 4.374 -8.206 1.00 93.38 91 ILE A C 1
ATOM 719 O O . ILE A 1 91 ? 11.119 4.637 -7.011 1.00 93.38 91 ILE A O 1
ATOM 723 N N . ALA A 1 92 ? 11.065 5.270 -9.166 1.00 93.19 92 ALA A N 1
ATOM 724 C CA . ALA A 1 92 ? 10.558 6.611 -8.897 1.00 93.19 92 ALA A CA 1
ATOM 725 C C . ALA A 1 92 ? 9.154 6.561 -8.277 1.00 93.19 92 ALA A C 1
ATOM 727 O O . ALA A 1 92 ? 8.913 7.191 -7.245 1.00 93.19 92 ALA A O 1
ATOM 728 N N . LEU A 1 93 ? 8.254 5.751 -8.844 1.00 93.81 93 LEU A N 1
ATOM 729 C CA . LEU A 1 93 ? 6.905 5.549 -8.320 1.00 93.81 93 LEU A CA 1
ATOM 730 C C . LEU A 1 93 ? 6.938 5.019 -6.882 1.00 93.81 93 LEU A C 1
ATOM 732 O O . LEU A 1 93 ? 6.267 5.568 -6.007 1.00 93.81 93 LEU A O 1
ATOM 736 N N . PHE A 1 94 ? 7.760 4.002 -6.619 1.00 93.50 94 PHE A N 1
ATOM 737 C CA . PHE A 1 94 ? 7.929 3.430 -5.286 1.00 93.50 94 PHE A CA 1
ATOM 738 C C . PHE A 1 94 ? 8.420 4.460 -4.270 1.00 93.50 94 PHE A C 1
ATOM 740 O O . PHE A 1 94 ? 7.930 4.508 -3.137 1.00 93.50 94 PHE A O 1
ATOM 747 N N . THR A 1 95 ? 9.356 5.313 -4.682 1.00 92.62 95 THR A N 1
ATOM 748 C CA . THR A 1 95 ? 9.880 6.397 -3.850 1.00 92.62 95 THR A CA 1
ATOM 749 C C . THR A 1 95 ? 8.780 7.405 -3.518 1.00 92.62 95 THR A C 1
ATOM 751 O O . THR A 1 95 ? 8.561 7.703 -2.345 1.00 92.62 95 THR A O 1
ATOM 754 N N . ILE A 1 96 ? 8.026 7.869 -4.521 1.00 92.69 96 ILE A N 1
ATOM 755 C CA . ILE A 1 96 ? 6.927 8.830 -4.343 1.00 92.69 96 ILE A CA 1
ATOM 756 C C . ILE A 1 96 ? 5.844 8.261 -3.420 1.00 92.69 96 ILE A C 1
ATOM 758 O O . ILE A 1 96 ? 5.475 8.903 -2.436 1.00 92.69 96 ILE A O 1
ATOM 762 N N . VAL A 1 97 ? 5.365 7.042 -3.688 1.00 91.25 97 VAL A N 1
ATOM 763 C CA . VAL A 1 97 ? 4.341 6.373 -2.867 1.00 91.25 97 VAL A CA 1
ATOM 764 C C . VAL A 1 97 ? 4.821 6.211 -1.426 1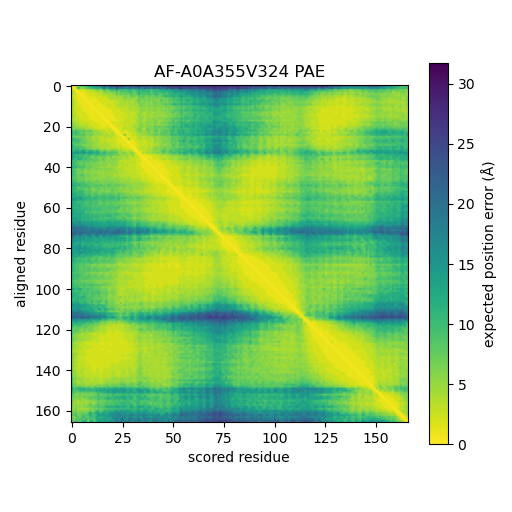.00 91.25 97 VAL A C 1
ATOM 766 O O . VAL A 1 97 ? 4.070 6.474 -0.486 1.00 91.25 97 VAL A O 1
ATOM 769 N N . SER A 1 98 ? 6.087 5.838 -1.230 1.00 90.19 98 SER A N 1
ATOM 770 C CA . SER A 1 98 ? 6.664 5.680 0.106 1.00 90.19 98 SER A CA 1
ATOM 771 C C . SER A 1 98 ? 6.770 7.009 0.858 1.00 90.19 98 SER A C 1
ATOM 773 O O . SER A 1 98 ? 6.449 7.051 2.046 1.00 90.19 98 SER A O 1
ATOM 775 N N . ILE A 1 99 ? 7.146 8.100 0.183 1.00 90.75 99 ILE A N 1
ATOM 776 C CA . ILE A 1 99 ? 7.174 9.446 0.775 1.00 90.75 99 ILE A CA 1
ATOM 777 C C . ILE A 1 99 ? 5.761 9.892 1.165 1.00 90.75 99 ILE A C 1
ATOM 779 O O . ILE A 1 99 ? 5.540 10.278 2.313 1.00 90.75 99 ILE A O 1
ATOM 783 N N . ILE A 1 100 ? 4.793 9.790 0.246 1.00 90.00 100 ILE A N 1
ATOM 784 C CA . ILE A 1 100 ? 3.391 10.160 0.498 1.00 90.00 100 ILE A CA 1
ATOM 785 C C . ILE A 1 100 ? 2.848 9.387 1.702 1.00 90.00 100 ILE A C 1
ATOM 787 O O . ILE A 1 100 ? 2.240 9.976 2.596 1.00 90.00 100 ILE A O 1
ATOM 791 N N . ARG A 1 101 ? 3.125 8.080 1.778 1.00 87.19 101 A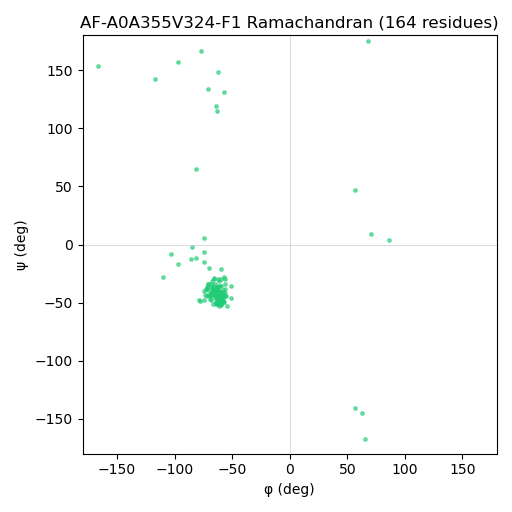RG A N 1
ATOM 792 C CA . ARG A 1 101 ? 2.728 7.240 2.912 1.00 87.19 101 ARG A CA 1
ATOM 793 C C . ARG A 1 101 ? 3.284 7.772 4.231 1.00 87.19 101 ARG A C 1
ATOM 795 O O . ARG A 1 101 ? 2.529 7.908 5.190 1.00 87.19 101 ARG A O 1
ATOM 802 N N . ILE A 1 102 ? 4.582 8.079 4.290 1.00 86.31 102 ILE A N 1
ATOM 803 C CA . ILE A 1 102 ? 5.226 8.603 5.506 1.00 86.31 102 ILE A CA 1
ATOM 804 C C . ILE A 1 102 ? 4.558 9.911 5.949 1.00 8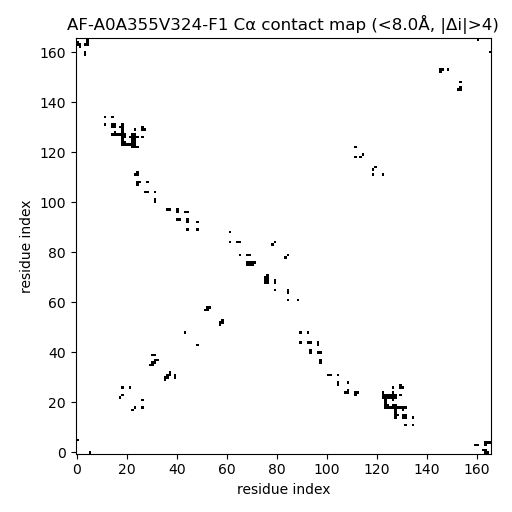6.31 102 ILE A C 1
ATOM 806 O O . ILE A 1 102 ? 4.251 10.067 7.132 1.00 86.31 102 ILE A O 1
ATOM 810 N N . ILE A 1 103 ? 4.276 10.816 5.007 1.00 87.69 103 ILE A N 1
ATOM 811 C CA . ILE A 1 103 ? 3.613 12.098 5.287 1.00 87.69 103 ILE A CA 1
ATOM 812 C C . ILE A 1 103 ? 2.207 11.875 5.859 1.00 87.69 103 ILE A C 1
ATOM 814 O O . ILE A 1 103 ? 1.881 12.427 6.910 1.00 87.69 103 ILE A O 1
ATOM 818 N N . ILE A 1 104 ? 1.393 11.031 5.215 1.00 84.50 104 ILE A N 1
ATOM 819 C CA . ILE A 1 104 ? 0.023 10.718 5.659 1.00 84.50 104 ILE A CA 1
ATOM 820 C C . ILE A 1 104 ? 0.022 10.202 7.103 1.00 84.50 104 ILE A C 1
ATOM 822 O O . ILE A 1 104 ? -0.783 10.631 7.929 1.00 84.50 104 ILE A O 1
ATOM 826 N N . VAL A 1 105 ? 0.953 9.309 7.433 1.00 82.56 105 VAL A N 1
ATOM 827 C CA . VAL A 1 105 ? 1.048 8.698 8.766 1.00 82.56 105 VAL A CA 1
ATOM 828 C C . VAL A 1 105 ? 1.441 9.717 9.819 1.00 82.56 105 VAL A C 1
ATOM 830 O O . VAL A 1 105 ? 0.893 9.698 10.920 1.00 82.56 105 VAL A O 1
ATOM 833 N N . LEU A 1 106 ? 2.368 10.614 9.488 1.00 82.62 106 LEU A N 1
ATOM 834 C CA . LEU A 1 106 ? 2.812 11.663 10.396 1.00 82.62 106 LEU A CA 1
ATOM 835 C C . LEU A 1 106 ? 1.666 12.627 10.734 1.00 82.62 106 LEU A C 1
ATOM 837 O O . LEU A 1 106 ? 1.457 12.943 11.904 1.00 82.62 106 LEU A O 1
ATOM 841 N N . ILE A 1 107 ? 0.879 13.023 9.728 1.00 82.94 107 ILE A N 1
ATOM 842 C CA . ILE A 1 107 ? -0.304 13.875 9.910 1.00 82.94 107 ILE A CA 1
ATOM 843 C C . ILE A 1 107 ? -1.352 13.166 10.776 1.00 82.94 107 ILE A C 1
ATOM 845 O O . ILE A 1 107 ? -1.813 13.720 11.773 1.00 82.94 107 ILE A O 1
ATOM 849 N N . ILE A 1 108 ? -1.706 11.923 10.433 1.00 78.69 108 ILE A N 1
ATOM 850 C CA . ILE A 1 108 ? -2.755 11.180 11.143 1.00 78.69 108 ILE A CA 1
ATOM 851 C C . ILE A 1 108 ? -2.358 10.894 12.588 1.00 78.69 108 ILE A C 1
ATOM 853 O O . ILE A 1 108 ? -3.203 10.986 13.478 1.00 78.69 108 ILE A O 1
ATOM 857 N N . LYS A 1 109 ? -1.083 10.589 12.847 1.00 73.38 109 LYS A N 1
ATOM 858 C CA . LYS A 1 109 ? -0.583 10.389 14.209 1.00 73.38 109 LYS A CA 1
ATOM 859 C C . LYS A 1 109 ? -0.814 11.637 15.063 1.00 73.38 109 LYS A C 1
ATOM 861 O O . LYS A 1 109 ? -1.382 11.525 16.145 1.00 73.38 109 LYS A O 1
ATOM 866 N N . ASN A 1 110 ? -0.439 12.807 14.551 1.00 75.88 110 ASN A N 1
ATOM 867 C CA . ASN A 1 110 ? -0.582 14.066 15.282 1.00 75.88 110 ASN A CA 1
ATOM 868 C C . ASN A 1 110 ? -2.052 14.399 15.584 1.00 75.88 110 ASN A C 1
ATOM 870 O O . ASN A 1 110 ? -2.355 14.911 16.656 1.00 75.88 110 ASN A O 1
ATOM 874 N N . ILE A 1 111 ? -2.974 14.072 14.672 1.00 73.56 111 ILE A N 1
ATOM 875 C CA . ILE A 1 111 ? -4.415 14.281 14.885 1.00 73.56 111 ILE A CA 1
ATOM 876 C C . ILE A 1 111 ? -4.980 13.253 15.875 1.00 73.56 111 ILE A C 1
ATOM 878 O O . ILE A 1 111 ? -5.756 13.598 16.763 1.00 73.56 111 ILE A O 1
ATOM 882 N N . SER A 1 112 ? -4.594 11.981 15.745 1.00 68.31 112 SER A N 1
ATOM 883 C CA . SER A 1 112 ? -5.117 10.883 16.565 1.00 68.31 112 SER A CA 1
ATOM 884 C C . SER A 1 112 ? -4.665 10.934 18.027 1.00 68.31 112 SER A C 1
ATOM 886 O O . SER A 1 112 ? -5.297 10.286 18.862 1.00 68.31 112 SER A O 1
ATOM 888 N N . GLU A 1 113 ? -3.577 11.639 18.340 1.00 66.94 113 GLU A N 1
ATOM 889 C CA . GLU A 1 113 ? -3.068 11.811 19.707 1.00 66.94 113 GLU A CA 1
ATOM 890 C C . GLU A 1 113 ? -3.754 12.965 20.465 1.00 66.94 113 GLU A C 1
ATOM 892 O O . GLU A 1 113 ? -3.488 13.155 21.651 1.00 66.94 113 GLU A O 1
ATOM 897 N N . ALA A 1 114 ? -4.679 13.700 19.833 1.00 68.81 114 ALA A N 1
ATOM 898 C CA . ALA A 1 114 ? -5.472 14.722 20.510 1.00 68.81 114 ALA A CA 1
ATOM 899 C C . ALA A 1 114 ? -6.353 14.097 21.613 1.00 68.81 114 ALA A C 1
ATOM 901 O O . ALA A 1 114 ? -7.269 13.315 21.338 1.00 68.81 114 ALA A O 1
ATOM 902 N N . ASP A 1 115 ? -6.084 14.451 22.874 1.00 66.50 115 ASP A N 1
ATOM 903 C CA . ASP A 1 115 ? -6.695 13.842 24.062 1.00 66.50 115 ASP A CA 1
ATOM 904 C C . ASP A 1 115 ? -8.094 14.415 24.359 1.00 66.50 115 ASP A C 1
ATOM 906 O O . ASP A 1 115 ? -8.337 15.080 25.362 1.00 66.50 115 ASP A O 1
ATOM 910 N N . ASN A 1 116 ? -9.039 14.177 23.446 1.00 79.25 116 ASN A N 1
ATOM 911 C CA . ASN A 1 116 ? -10.456 14.485 23.636 1.00 79.25 116 ASN A CA 1
ATOM 912 C C . ASN A 1 116 ? -11.287 13.188 23.602 1.00 79.25 116 ASN A C 1
ATOM 914 O O . ASN A 1 116 ? -11.021 12.281 22.811 1.00 79.25 116 ASN A O 1
ATOM 918 N N . ALA A 1 117 ? -12.323 13.090 24.439 1.00 79.88 117 ALA A N 1
ATOM 919 C CA . ALA A 1 117 ? -13.204 11.922 24.523 1.00 79.88 117 ALA A CA 1
ATOM 920 C C . ALA A 1 117 ? -13.841 11.565 23.166 1.00 79.88 117 ALA A C 1
ATOM 922 O O . ALA A 1 117 ? -13.906 10.390 22.803 1.00 79.88 117 ALA A O 1
ATOM 923 N N . VAL A 1 118 ? -14.221 12.577 22.376 1.00 82.19 118 VAL A N 1
ATOM 924 C CA . VAL A 1 118 ? -14.744 12.396 21.009 1.00 82.19 118 VAL A CA 1
ATOM 925 C C . VAL A 1 118 ? -13.695 11.751 20.095 1.00 82.19 118 VAL A C 1
ATOM 927 O O . VAL A 1 118 ? -13.999 10.804 19.370 1.00 82.19 118 VAL A O 1
ATOM 930 N N . MET A 1 119 ? -12.434 12.186 20.187 1.00 81.38 119 MET A N 1
ATOM 931 C CA . MET A 1 119 ? -11.335 11.624 19.395 1.00 81.38 119 MET A CA 1
ATOM 932 C C . MET A 1 119 ? -11.005 10.183 19.785 1.00 81.38 119 MET A C 1
ATOM 934 O O . MET A 1 119 ? -10.657 9.391 18.915 1.00 81.38 119 MET A O 1
ATOM 938 N N . LYS A 1 120 ? -11.189 9.788 21.052 1.00 82.25 120 LYS A N 1
ATOM 939 C CA . LYS A 1 120 ? -11.021 8.386 21.479 1.00 82.25 120 LYS A CA 1
ATOM 940 C C . LYS A 1 120 ? -12.051 7.457 20.836 1.00 82.25 120 LYS A C 1
ATOM 942 O O . LYS A 1 120 ? -11.689 6.358 20.412 1.00 82.25 120 LYS A O 1
ATOM 947 N N . VAL A 1 121 ? -13.311 7.888 20.742 1.00 85.69 121 VAL A N 1
ATOM 948 C CA . VAL A 1 121 ? -14.373 7.109 20.081 1.00 85.69 121 VAL A CA 1
ATOM 949 C C . VAL A 1 121 ? -14.122 7.032 18.578 1.00 85.69 121 VAL A C 1
ATOM 951 O O . VAL A 1 121 ? -14.115 5.933 18.024 1.00 85.69 121 VAL A O 1
ATOM 954 N N . LEU A 1 122 ? -13.830 8.167 17.933 1.00 85.44 122 LEU A N 1
ATOM 955 C CA . LEU A 1 122 ? -13.499 8.204 16.506 1.00 85.44 122 LEU A CA 1
ATOM 956 C C . LEU A 1 122 ? -12.273 7.344 16.186 1.00 85.44 122 LEU A C 1
ATOM 958 O O . LEU A 1 122 ? -12.304 6.574 15.234 1.00 85.44 122 LEU A O 1
ATOM 962 N N . ASN A 1 123 ? -11.226 7.392 17.011 1.00 87.06 123 ASN A N 1
ATOM 963 C CA . ASN A 1 123 ? -10.035 6.566 16.833 1.00 87.06 123 ASN A CA 1
ATOM 964 C C . ASN A 1 123 ? -10.367 5.066 16.861 1.00 87.06 123 ASN A C 1
ATOM 966 O O . ASN A 1 123 ? -9.847 4.311 16.045 1.00 87.06 123 ASN A O 1
ATOM 970 N N . LYS A 1 124 ? -11.259 4.614 17.750 1.00 88.62 124 LYS A N 1
ATOM 971 C CA . LYS A 1 124 ? -11.705 3.211 17.755 1.00 88.62 124 LYS A CA 1
ATOM 972 C C . LYS A 1 124 ? -12.558 2.878 16.533 1.00 88.62 124 LYS A C 1
ATOM 974 O O . LYS A 1 124 ? -12.291 1.875 15.883 1.00 88.62 124 LYS A O 1
ATOM 979 N N . ALA A 1 125 ? -13.531 3.723 16.190 1.00 89.44 125 ALA A N 1
ATOM 980 C CA . ALA A 1 125 ? -14.408 3.506 15.039 1.00 89.44 125 ALA A CA 1
ATOM 981 C C . ALA A 1 125 ? -13.616 3.429 13.723 1.00 89.44 125 ALA A C 1
ATOM 983 O O . ALA A 1 125 ? -13.738 2.458 12.979 1.00 89.44 125 ALA A O 1
ATOM 984 N N . PHE A 1 126 ? -12.728 4.394 13.473 1.00 88.75 126 PHE A N 1
ATOM 985 C CA . PHE A 1 126 ? -11.839 4.369 12.313 1.00 88.75 126 PHE A CA 1
ATOM 986 C C . PHE A 1 126 ? -10.836 3.213 12.369 1.00 88.75 126 PHE A C 1
ATOM 988 O O . PHE A 1 126 ? -10.460 2.696 11.323 1.00 88.75 126 PHE A O 1
ATOM 995 N N . GLY A 1 127 ? -10.430 2.763 13.560 1.00 88.56 127 GLY A N 1
ATOM 996 C CA . GLY A 1 127 ? -9.610 1.562 13.726 1.00 88.56 127 GLY A CA 1
ATOM 997 C C . GLY A 1 127 ? -10.322 0.309 13.225 1.00 88.56 127 GLY A C 1
ATOM 998 O O . GLY A 1 127 ? -9.746 -0.458 12.458 1.00 88.56 127 GLY A O 1
ATOM 999 N N . VAL A 1 128 ? -11.595 0.136 13.583 1.00 93.12 128 VAL A N 1
ATOM 1000 C CA . VAL A 1 128 ? -12.436 -0.962 13.079 1.00 93.12 128 VAL A CA 1
ATOM 1001 C C . VAL A 1 128 ? -12.565 -0.906 11.563 1.00 93.12 128 VAL A C 1
ATOM 1003 O O . VAL A 1 128 ? -12.323 -1.908 10.897 1.00 93.12 128 VAL A O 1
ATOM 1006 N N . VAL A 1 129 ? -12.883 0.269 11.014 1.00 92.25 129 VAL A N 1
ATOM 1007 C CA . VAL A 1 129 ? -13.000 0.462 9.561 1.00 92.25 129 VAL A CA 1
ATOM 1008 C C . VAL A 1 129 ? -11.677 0.154 8.855 1.00 92.25 129 VAL A C 1
ATOM 1010 O O . VAL A 1 129 ? -11.672 -0.545 7.846 1.00 92.25 129 VAL A O 1
ATOM 1013 N N . LEU A 1 130 ? -10.550 0.617 9.401 1.00 89.88 130 LEU A N 1
ATOM 1014 C CA . LEU A 1 130 ? -9.220 0.380 8.843 1.00 89.88 130 LEU A CA 1
ATOM 1015 C C . LEU A 1 130 ? -8.876 -1.112 8.804 1.00 89.88 130 LEU A C 1
ATOM 1017 O O . LEU A 1 130 ? -8.424 -1.602 7.773 1.00 89.88 130 LEU A O 1
ATOM 1021 N N . PHE A 1 131 ? -9.090 -1.840 9.901 1.00 92.69 131 PHE A N 1
ATOM 1022 C CA . PHE A 1 131 ? -8.797 -3.274 9.944 1.00 92.69 131 PHE A CA 1
ATOM 1023 C C . PHE A 1 131 ? -9.782 -4.095 9.104 1.00 92.69 131 PHE A C 1
ATOM 1025 O O . PHE A 1 131 ? -9.365 -5.062 8.472 1.00 92.69 131 PHE A O 1
ATOM 1032 N N . ALA A 1 132 ? -11.052 -3.693 9.018 1.00 93.06 132 ALA A N 1
ATOM 1033 C CA . ALA A 1 132 ? -12.007 -4.310 8.100 1.00 93.06 132 ALA A CA 1
ATOM 1034 C C . ALA A 1 132 ? -11.577 -4.123 6.634 1.00 93.06 132 ALA A C 1
ATOM 1036 O O . ALA A 1 132 ? -11.537 -5.087 5.872 1.00 93.06 132 ALA A O 1
ATOM 1037 N N . ALA A 1 133 ? -11.174 -2.906 6.253 1.00 90.38 133 ALA A N 1
ATOM 1038 C CA . ALA A 1 133 ? -10.639 -2.630 4.923 1.00 90.38 133 ALA A CA 1
ATOM 1039 C C . ALA A 1 133 ? -9.351 -3.426 4.650 1.00 90.38 133 ALA A C 1
ATOM 1041 O O . ALA A 1 133 ? -9.198 -3.990 3.569 1.00 90.38 133 ALA A O 1
ATOM 1042 N N . ALA A 1 134 ? -8.451 -3.525 5.633 1.00 89.50 134 ALA A N 1
ATOM 1043 C CA . ALA A 1 134 ? -7.230 -4.317 5.517 1.00 89.50 134 ALA A CA 1
ATOM 1044 C C . ALA A 1 134 ? -7.527 -5.808 5.293 1.00 89.50 134 ALA A C 1
ATOM 1046 O O . ALA A 1 134 ? -6.876 -6.425 4.452 1.00 89.50 134 ALA A O 1
ATOM 1047 N N . LEU A 1 135 ? -8.521 -6.371 5.991 1.00 93.31 135 LEU A N 1
ATOM 1048 C CA . LEU A 1 135 ? -8.962 -7.749 5.778 1.00 93.31 135 LEU A CA 1
ATOM 1049 C C . LEU A 1 135 ? -9.481 -7.946 4.351 1.00 93.31 135 LEU A C 1
ATOM 1051 O O . LEU A 1 135 ? -9.030 -8.862 3.675 1.00 93.31 135 LEU A O 1
ATOM 1055 N N . ILE A 1 136 ? -10.359 -7.058 3.871 1.00 90.88 136 ILE A N 1
ATOM 1056 C CA . ILE A 1 136 ? -10.896 -7.123 2.501 1.00 90.88 136 ILE A CA 1
ATOM 1057 C C . ILE A 1 136 ? -9.759 -7.083 1.476 1.00 90.88 136 ILE A C 1
ATOM 1059 O O . ILE A 1 136 ? -9.698 -7.934 0.593 1.00 90.88 136 ILE A O 1
ATOM 1063 N N . VAL A 1 137 ? -8.834 -6.126 1.601 1.00 89.44 137 VAL A N 1
ATOM 1064 C CA . VAL A 1 137 ? -7.690 -6.004 0.686 1.00 89.44 137 VAL A CA 1
ATOM 1065 C C . VAL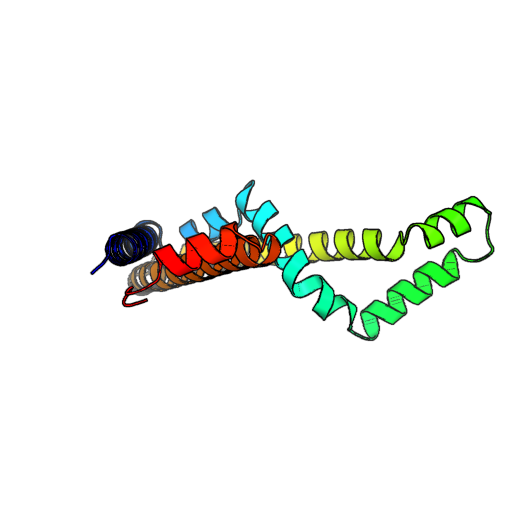 A 1 137 ? -6.819 -7.259 0.727 1.00 89.44 137 VAL A C 1
ATOM 1067 O O . VAL A 1 137 ? -6.429 -7.759 -0.324 1.00 89.44 137 VAL A O 1
ATOM 1070 N N . LEU A 1 138 ? -6.541 -7.804 1.913 1.00 89.94 138 LEU A N 1
ATOM 1071 C CA . LEU A 1 138 ? -5.743 -9.020 2.058 1.00 89.94 138 LEU A CA 1
ATOM 1072 C C . LEU A 1 138 ? -6.433 -10.225 1.409 1.00 89.94 138 LEU A C 1
ATOM 1074 O O . LEU A 1 138 ? -5.789 -10.959 0.663 1.00 89.94 138 LEU A O 1
ATOM 1078 N N . THR A 1 139 ? -7.739 -10.396 1.618 1.00 90.00 139 THR A N 1
ATOM 1079 C CA . THR A 1 139 ? -8.531 -11.446 0.965 1.00 90.00 139 THR A CA 1
ATOM 1080 C C . THR A 1 139 ? -8.505 -11.302 -0.556 1.00 90.00 139 THR A C 1
ATOM 1082 O O . THR A 1 139 ? -8.251 -12.281 -1.255 1.00 90.00 139 THR A O 1
ATOM 1085 N N . LEU A 1 140 ? -8.684 -10.085 -1.080 1.00 89.31 140 LEU A N 1
ATOM 1086 C CA . LEU A 1 140 ? -8.615 -9.824 -2.521 1.00 89.31 140 LEU A CA 1
ATOM 1087 C C . LEU A 1 140 ? -7.229 -10.128 -3.101 1.00 89.31 140 LEU A C 1
ATOM 1089 O O . LEU A 1 140 ? -7.139 -10.697 -4.186 1.00 89.31 140 LEU A O 1
ATOM 1093 N N . ILE A 1 141 ? -6.152 -9.801 -2.381 1.00 87.88 141 ILE A N 1
ATOM 1094 C CA . ILE A 1 141 ? -4.784 -10.146 -2.792 1.00 87.88 141 ILE A CA 1
ATOM 1095 C C . ILE A 1 141 ? -4.611 -11.665 -2.849 1.00 87.88 141 ILE A C 1
ATOM 1097 O O . ILE A 1 141 ? -4.069 -12.175 -3.826 1.00 87.88 141 ILE A O 1
ATOM 1101 N N . VAL A 1 142 ? -5.095 -12.400 -1.844 1.00 88.38 142 VAL A N 1
ATOM 1102 C CA . VAL A 1 142 ? -5.034 -13.870 -1.840 1.00 88.38 142 VAL A CA 1
ATOM 1103 C C . VAL A 1 142 ? -5.796 -14.448 -3.033 1.00 88.38 142 VAL A C 1
ATOM 1105 O O . VAL A 1 142 ? -5.258 -15.298 -3.740 1.00 88.38 142 VAL A O 1
ATOM 1108 N N . PHE A 1 143 ? -7.003 -13.955 -3.318 1.00 88.06 143 PHE A N 1
ATOM 1109 C CA . PHE A 1 143 ? -7.784 -14.403 -4.477 1.00 88.06 143 PHE A CA 1
ATOM 1110 C C . PHE A 1 143 ? -7.080 -14.087 -5.793 1.00 88.06 143 PHE A C 1
ATOM 1112 O O . PHE A 1 143 ? -7.046 -14.927 -6.689 1.00 88.06 143 PHE A O 1
ATOM 1119 N N . HIS A 1 144 ? -6.470 -12.907 -5.897 1.00 85.44 144 HIS A N 1
ATOM 1120 C CA . HIS A 1 144 ? -5.689 -12.527 -7.065 1.00 85.44 144 HIS A CA 1
ATOM 1121 C C . HIS A 1 144 ? -4.484 -13.455 -7.275 1.00 85.44 144 HIS A C 1
ATOM 1123 O O . HIS A 1 144 ? -4.249 -13.892 -8.396 1.00 85.44 144 HIS A O 1
ATOM 1129 N N . ILE A 1 145 ? -3.760 -13.819 -6.209 1.00 87.19 145 ILE A N 1
ATOM 1130 C CA . ILE A 1 145 ? -2.642 -14.773 -6.280 1.00 87.19 145 ILE A CA 1
ATOM 1131 C C . ILE A 1 145 ? -3.132 -16.154 -6.736 1.00 87.19 145 ILE A C 1
ATOM 1133 O O . ILE A 1 145 ? -2.520 -16.755 -7.616 1.00 87.19 145 ILE A O 1
ATOM 1137 N N . ILE A 1 146 ? -4.244 -16.650 -6.183 1.00 87.69 146 ILE A N 1
ATOM 1138 C CA . ILE A 1 146 ? -4.832 -17.939 -6.585 1.00 87.69 146 ILE A CA 1
ATOM 1139 C C . ILE A 1 146 ? -5.227 -17.910 -8.067 1.00 87.69 146 ILE A C 1
ATOM 1141 O O . ILE A 1 146 ? -4.898 -18.837 -8.807 1.00 87.69 146 ILE A O 1
ATOM 1145 N N . ALA A 1 147 ? -5.882 -16.835 -8.512 1.00 84.88 147 ALA A N 1
ATOM 1146 C CA . ALA A 1 147 ? -6.269 -16.652 -9.907 1.00 84.88 147 ALA A CA 1
ATOM 1147 C C . ALA A 1 147 ? -5.055 -16.570 -10.848 1.00 84.88 147 ALA A C 1
ATOM 1149 O O . ALA A 1 147 ? -5.109 -17.092 -11.958 1.00 84.88 147 ALA A O 1
ATOM 1150 N N . LEU A 1 148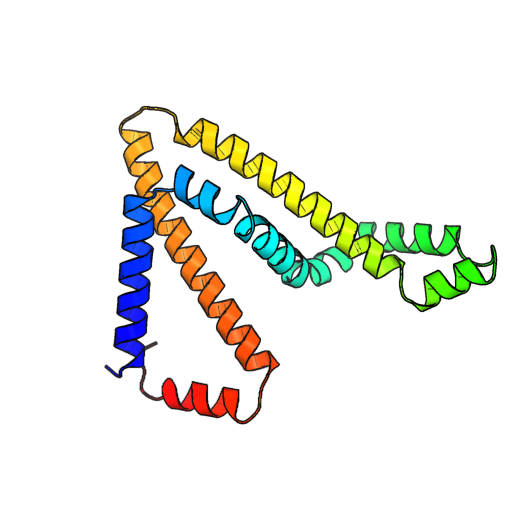 ? -3.958 -15.953 -10.400 1.00 85.62 148 LEU A N 1
ATOM 1151 C CA . LEU A 1 148 ? -2.720 -15.829 -11.168 1.00 85.62 148 LEU A CA 1
ATOM 1152 C C . LEU A 1 148 ? -1.980 -17.168 -11.316 1.00 85.62 148 LEU A C 1
ATOM 1154 O O . LEU A 1 148 ? -1.379 -17.414 -12.357 1.00 85.62 148 LEU A O 1
ATOM 1158 N N . ILE A 1 149 ? -2.037 -18.039 -10.302 1.00 89.75 149 ILE A N 1
ATOM 1159 C CA . ILE A 1 149 ? -1.496 -19.406 -10.384 1.00 89.75 149 ILE A CA 1
ATOM 1160 C C . ILE A 1 149 ? -2.366 -20.272 -11.310 1.00 89.75 149 ILE A C 1
ATOM 1162 O O . ILE A 1 149 ? -1.836 -21.015 -12.134 1.00 89.75 149 ILE A O 1
ATOM 1166 N N . GLY A 1 150 ? -3.693 -20.163 -11.189 1.00 85.62 150 GLY A N 1
ATOM 1167 C CA . GLY A 1 150 ? -4.654 -20.880 -12.026 1.00 85.62 150 GLY A CA 1
ATOM 1168 C C . GLY A 1 150 ? -4.636 -22.409 -11.865 1.00 85.62 150 GLY A C 1
ATOM 1169 O O . GLY A 1 150 ? -4.064 -22.968 -10.924 1.00 85.62 150 GLY A O 1
ATOM 1170 N N . GLY A 1 151 ? -5.313 -23.095 -12.792 1.00 85.19 151 GLY A N 1
ATOM 1171 C CA . GLY A 1 151 ? -5.362 -24.558 -12.874 1.00 85.19 151 GLY A CA 1
ATOM 1172 C C . GLY A 1 151 ? -6.009 -25.233 -11.661 1.00 85.19 151 GLY A C 1
ATOM 1173 O O . GLY A 1 151 ? -6.918 -24.692 -11.033 1.00 85.19 151 GLY A O 1
ATOM 1174 N N . THR A 1 152 ? -5.493 -26.407 -11.288 1.00 84.00 152 THR A N 1
ATOM 1175 C CA . THR A 1 152 ? -6.044 -27.247 -10.209 1.00 84.00 152 THR A CA 1
ATOM 1176 C C . THR A 1 152 ? -6.132 -26.534 -8.859 1.00 84.00 152 THR A C 1
ATOM 1178 O O . THR A 1 152 ? -6.975 -26.872 -8.035 1.00 84.00 152 THR A O 1
ATOM 1181 N N . THR A 1 153 ? -5.266 -25.549 -8.604 1.00 82.75 153 THR A N 1
ATOM 1182 C CA . THR A 1 153 ? -5.285 -24.751 -7.369 1.00 82.75 153 THR A CA 1
ATOM 1183 C C . THR A 1 153 ? -6.539 -23.883 -7.286 1.00 82.75 153 THR A C 1
ATOM 1185 O O . THR A 1 153 ? -7.169 -23.825 -6.230 1.00 82.75 153 THR A O 1
ATOM 1188 N N . ALA A 1 154 ? -6.925 -23.246 -8.395 1.00 83.50 154 ALA A N 1
ATOM 1189 C CA . ALA A 1 154 ? -8.137 -22.438 -8.466 1.00 83.50 154 ALA A CA 1
ATOM 1190 C C . ALA A 1 154 ? -9.392 -23.317 -8.352 1.00 83.50 154 ALA A C 1
ATOM 1192 O O . ALA A 1 154 ? -10.286 -23.002 -7.568 1.00 83.50 154 ALA A O 1
ATOM 1193 N N . ASP A 1 155 ? -9.415 -24.460 -9.040 1.00 84.75 155 ASP A N 1
ATOM 1194 C CA . ASP A 1 155 ? -10.548 -25.393 -9.006 1.00 84.75 155 ASP A CA 1
ATOM 1195 C C . ASP A 1 155 ? -10.763 -25.987 -7.604 1.00 84.75 155 ASP A C 1
ATOM 1197 O O . ASP A 1 155 ? -11.883 -26.017 -7.092 1.00 84.75 155 ASP A O 1
ATOM 1201 N N . ASN A 1 156 ? -9.686 -26.400 -6.928 1.00 85.06 156 ASN A N 1
ATOM 1202 C CA . ASN A 1 156 ? -9.753 -26.900 -5.552 1.00 85.06 156 ASN A CA 1
ATOM 1203 C C . ASN A 1 156 ? -10.238 -25.827 -4.569 1.00 85.06 156 ASN A C 1
ATOM 1205 O O . ASN A 1 156 ? -10.993 -26.134 -3.646 1.00 85.06 156 ASN A O 1
ATOM 1209 N N . PHE A 1 157 ? -9.827 -24.572 -4.765 1.00 83.38 157 PHE A N 1
ATOM 1210 C CA . PHE A 1 157 ? -10.280 -23.457 -3.939 1.00 83.38 157 PHE A CA 1
ATOM 1211 C C . PHE A 1 157 ? -11.770 -23.149 -4.152 1.00 83.38 157 PHE A C 1
ATOM 1213 O O . PHE A 1 157 ? -12.506 -22.982 -3.182 1.00 83.38 157 PHE A O 1
ATOM 1220 N N . LEU A 1 158 ? -12.244 -23.155 -5.402 1.00 83.25 158 LEU A N 1
ATOM 1221 C CA . LEU A 1 158 ? -13.666 -22.990 -5.720 1.00 83.25 158 LEU A CA 1
ATOM 1222 C C . LEU A 1 158 ? -14.519 -24.124 -5.142 1.00 83.25 158 LEU A C 1
ATOM 1224 O O . LEU A 1 158 ? -15.590 -23.870 -4.596 1.00 83.25 158 LEU A O 1
ATOM 1228 N N . ASN A 1 159 ? -14.025 -25.362 -5.182 1.00 83.38 159 ASN A N 1
ATOM 1229 C CA . ASN A 1 159 ? -14.699 -26.500 -4.558 1.00 83.38 159 ASN A CA 1
ATOM 1230 C C . ASN A 1 159 ? -14.783 -26.358 -3.028 1.00 83.38 159 ASN A C 1
ATOM 1232 O O . ASN A 1 159 ? -15.815 -26.686 -2.447 1.00 83.38 159 ASN A O 1
ATOM 1236 N N . LEU A 1 160 ? -13.750 -25.816 -2.372 1.00 79.69 160 LEU A N 1
ATOM 1237 C CA . LEU A 1 160 ? -13.774 -25.511 -0.931 1.00 79.69 160 LEU A CA 1
ATOM 1238 C C . LEU A 1 160 ? -14.786 -24.417 -0.559 1.00 79.69 160 LEU A C 1
ATOM 1240 O O . LEU A 1 160 ? -15.302 -24.423 0.558 1.00 79.69 160 LEU A O 1
ATOM 1244 N N . LEU A 1 161 ? -15.067 -23.494 -1.481 1.00 78.81 161 LEU A N 1
ATOM 1245 C CA . LEU A 1 161 ? -16.096 -22.463 -1.331 1.00 78.81 161 LEU A CA 1
ATOM 1246 C C . LEU A 1 161 ? -17.490 -22.943 -1.758 1.00 78.81 161 LEU A C 1
ATOM 1248 O O . LEU A 1 161 ? -18.482 -22.277 -1.474 1.00 78.81 161 LEU A O 1
ATOM 1252 N N . SER A 1 162 ? -17.609 -24.088 -2.431 1.00 78.00 162 SER A N 1
ATOM 1253 C CA . SER A 1 162 ? -18.905 -24.568 -2.909 1.00 78.00 162 SER A CA 1
ATOM 1254 C C . SER A 1 162 ? -19.851 -24.869 -1.734 1.00 78.00 162 SER A C 1
ATOM 1256 O O . SER A 1 162 ? -19.557 -25.679 -0.858 1.00 78.00 162 SER A O 1
ATOM 1258 N N . GLY A 1 163 ? -20.987 -24.164 -1.684 1.00 69.88 163 GLY A N 1
ATOM 1259 C CA . GLY A 1 163 ? -21.954 -24.239 -0.579 1.00 69.88 163 GLY A CA 1
ATOM 1260 C C . GLY A 1 163 ? -21.667 -23.314 0.616 1.00 69.88 163 GLY A C 1
ATOM 1261 O O . GLY A 1 163 ? -22.401 -23.372 1.605 1.00 69.88 163 GLY A O 1
ATOM 1262 N N . SER A 1 164 ? -20.626 -22.477 0.530 1.00 74.06 164 SER A N 1
ATOM 1263 C CA . SER A 1 164 ? -20.390 -21.323 1.412 1.00 74.06 164 SER A CA 1
ATOM 1264 C C . SER A 1 164 ? -21.521 -20.299 1.270 1.00 74.06 164 SER A C 1
ATOM 1266 O O . SER A 1 164 ? -22.115 -20.160 0.199 1.00 74.06 164 SER A O 1
ATOM 1268 N N . ALA A 1 165 ? -21.825 -19.576 2.350 1.00 68.69 165 ALA A N 1
ATOM 1269 C CA . ALA A 1 165 ? -22.735 -18.427 2.301 1.00 68.69 165 ALA A CA 1
ATOM 1270 C C . ALA A 1 165 ? -22.040 -17.141 1.805 1.00 68.69 165 ALA A C 1
ATOM 1272 O O . ALA A 1 165 ? -22.715 -16.145 1.536 1.00 68.69 165 ALA A O 1
ATOM 1273 N N . PHE A 1 166 ? -20.708 -17.178 1.719 1.00 57.34 166 PHE A N 1
ATOM 1274 C CA . PHE A 1 166 ? -19.813 -16.128 1.233 1.00 57.34 166 PHE A CA 1
ATOM 1275 C C . PHE A 1 166 ? -19.184 -16.488 -0.110 1.00 57.34 166 PHE A C 1
ATOM 1277 O O . PHE A 1 166 ? -18.802 -17.673 -0.267 1.00 57.34 166 PHE A O 1
#

Sequence (166 aa):
MITADWVAVGLVALFLLLGLIAGFGRGLKFFTSGIFGFIISIVICYFFGGLIYKFEFVQQLLEKMIAAMEGKNGFCDFLIDIRLDLVVYYIALFTIVSIIRIIIVLIIKNISEADNAVMKVLNKAFGVVLFAAALIVLTLIVFHIIALIGGTTADNFLNLLSGSAF

pLDDT: mean 86.18, std 6.88, range [56.84, 94.5]